Protein AF-A0A496QQ09-F1 (afdb_monomer)

Foldseek 3Di:
DPPDDPVRVVVVVVVVVVVVVVVVVVVCVVVVVDDPPPVPPPPPPPPPPPVPDPDDPVNDDDPPVPVPPDPCPPDPPDPDDPDDDPVRCVVPPDDVCVVVVVVVVVVVVVVVVVVVVPDD

Mean predicted aligned error: 20.26 Å

Secondary structure (DSSP, 8-state):
---S-HHHHHHHHHHHHHHHHHHHHHHHHHHHTSPP--------------------GGGS---GGGTS---------PPPPSS--HHHHHHHPPPHHHHHHHHHHHHHHHHHHHHHHT--

Radius of gyration: 34.56 Å; Cα contacts (8 Å, |Δi|>4): 4; chains: 1; bounding box: 41×55×108 Å

Solvent-accessible surface area (backbone atoms only — not comparable to full-atom values): 7945 Å² total; per-residue (Å²): 134,86,88,70,54,78,66,57,51,52,52,52,52,51,51,51,50,53,53,51,54,50,50,52,52,51,52,48,58,61,52,70,71,45,75,83,80,67,83,70,82,65,70,84,66,75,84,68,79,73,70,77,73,82,82,53,78,84,79,57,84,77,57,73,92,69,68,60,82,76,73,82,70,81,67,78,74,72,76,88,70,95,72,77,53,72,70,53,40,71,74,70,55,75,61,62,66,72,61,46,52,57,56,51,50,54,54,50,53,52,52,51,49,57,51,60,73,70,56,132

pLDDT: mean 75.64, std 15.22, range [41.59, 95.0]

Structure (mmCIF, N/CA/C/O backbone):
data_AF-A0A496QQ09-F1
#
_entry.id   AF-A0A496QQ09-F1
#
loop_
_atom_site.group_PDB
_atom_site.id
_atom_site.type_symbol
_atom_site.label_atom_id
_atom_site.label_alt_id
_atom_site.label_comp_id
_atom_site.label_asym_id
_atom_site.label_entity_id
_atom_site.label_seq_id
_atom_site.pdbx_PDB_ins_code
_atom_site.Cartn_x
_atom_site.Cartn_y
_atom_site.Cartn_z
_atom_site.occupancy
_atom_site.B_iso_or_equiv
_a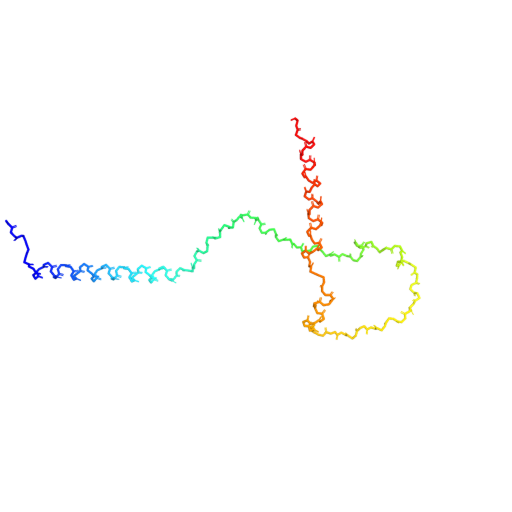tom_site.auth_seq_id
_atom_site.auth_comp_id
_atom_site.auth_asym_id
_atom_site.auth_atom_id
_atom_site.pdbx_PDB_model_num
ATOM 1 N N . MET A 1 1 ? 15.939 18.960 -74.684 1.00 46.44 1 MET A N 1
ATOM 2 C CA . MET A 1 1 ? 17.171 18.676 -73.915 1.00 46.44 1 MET A CA 1
ATOM 3 C C . MET A 1 1 ? 16.892 17.498 -72.982 1.00 46.44 1 MET A C 1
ATOM 5 O O . MET A 1 1 ? 16.175 17.673 -72.008 1.00 46.44 1 MET A O 1
ATOM 9 N N . ARG A 1 2 ? 17.340 16.275 -73.312 1.00 59.62 2 ARG A N 1
ATOM 10 C CA . ARG A 1 2 ? 17.288 15.133 -72.377 1.00 59.62 2 ARG A CA 1
ATOM 11 C C . ARG A 1 2 ? 18.534 15.233 -71.505 1.00 59.62 2 ARG A C 1
ATOM 13 O O . ARG A 1 2 ? 19.612 14.896 -71.970 1.00 59.62 2 ARG A O 1
ATOM 20 N N . LEU A 1 3 ? 18.388 15.805 -70.314 1.00 65.81 3 LEU A N 1
ATOM 21 C CA . LEU A 1 3 ? 19.532 16.231 -69.504 1.00 65.81 3 LEU A CA 1
ATOM 22 C C . LEU A 1 3 ? 20.300 15.076 -68.840 1.00 65.81 3 LEU A C 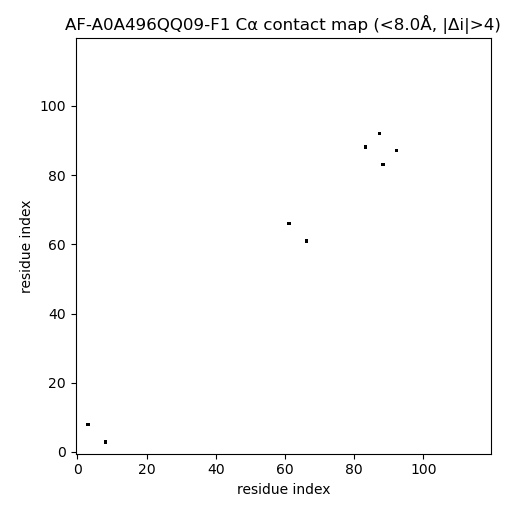1
ATOM 24 O O . LEU A 1 3 ? 21.443 15.303 -68.479 1.00 65.81 3 LEU A O 1
ATOM 28 N N . PHE A 1 4 ? 19.746 13.856 -68.743 1.00 64.62 4 PHE A N 1
ATOM 29 C CA . PHE A 1 4 ? 20.451 12.699 -68.165 1.00 64.62 4 PHE A CA 1
ATOM 30 C C . PHE A 1 4 ? 20.008 11.366 -68.782 1.00 64.62 4 PHE A C 1
ATOM 32 O O . PHE A 1 4 ? 18.821 11.143 -69.042 1.00 64.62 4 PHE A O 1
ATOM 39 N N . SER A 1 5 ? 20.965 10.464 -69.008 1.00 79.75 5 SER A N 1
ATOM 40 C CA . SER A 1 5 ? 20.707 9.092 -69.458 1.00 79.75 5 SER A CA 1
ATOM 41 C C . SER A 1 5 ? 20.083 8.264 -68.330 1.00 79.75 5 SER A C 1
ATOM 43 O O . SER A 1 5 ? 20.434 8.423 -67.162 1.00 79.75 5 SER A O 1
ATOM 45 N N . SER A 1 6 ? 19.193 7.313 -68.642 1.00 79.44 6 SER A N 1
ATOM 46 C CA . SER A 1 6 ? 18.560 6.449 -67.626 1.00 79.44 6 SER A CA 1
ATOM 47 C C . SER A 1 6 ? 19.572 5.670 -66.773 1.00 79.44 6 SER A C 1
ATOM 49 O O . SER A 1 6 ? 19.241 5.246 -65.669 1.00 79.44 6 SER A O 1
ATOM 51 N N . ARG A 1 7 ? 20.802 5.472 -67.268 1.00 81.56 7 ARG A N 1
ATOM 52 C CA . ARG A 1 7 ? 21.907 4.875 -66.500 1.00 81.56 7 ARG A CA 1
ATOM 53 C C . ARG A 1 7 ? 22.495 5.851 -65.480 1.00 81.56 7 ARG A C 1
ATOM 55 O O . ARG A 1 7 ? 22.686 5.466 -64.334 1.00 81.56 7 ARG A O 1
ATOM 62 N N . GLU A 1 8 ? 22.711 7.103 -65.866 1.00 85.31 8 GLU A N 1
ATOM 63 C CA . GLU A 1 8 ? 23.2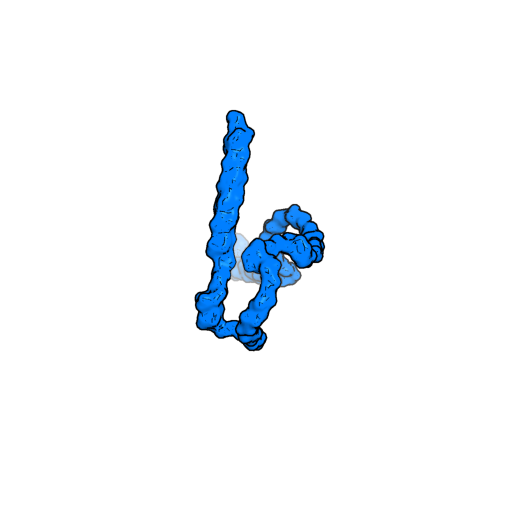15 8.162 -64.978 1.00 85.31 8 GLU A CA 1
ATOM 64 C C . GLU A 1 8 ? 22.208 8.472 -63.873 1.00 85.31 8 GLU A C 1
ATOM 66 O O . GLU A 1 8 ? 22.581 8.590 -62.710 1.00 85.31 8 GLU A O 1
ATOM 71 N N . LEU A 1 9 ? 20.916 8.485 -64.215 1.00 87.31 9 LEU A N 1
ATOM 72 C CA . LEU A 1 9 ? 19.839 8.665 -63.247 1.00 87.31 9 LEU A CA 1
ATOM 73 C C . LEU A 1 9 ? 19.836 7.542 -62.194 1.00 87.31 9 LEU A C 1
ATOM 75 O O . LEU A 1 9 ? 19.739 7.810 -61.001 1.00 87.31 9 LEU A O 1
ATOM 79 N N . LYS A 1 10 ? 19.999 6.280 -62.619 1.00 87.38 10 LYS A N 1
ATOM 80 C CA . LYS A 1 10 ? 20.086 5.126 -61.705 1.00 87.38 10 LYS A CA 1
ATOM 81 C C . LYS A 1 10 ? 21.305 5.207 -60.788 1.00 87.38 10 LYS A C 1
ATOM 83 O O . LYS A 1 10 ? 21.182 4.910 -59.604 1.00 87.38 10 LYS A O 1
ATOM 88 N N . ILE A 1 11 ? 22.455 5.627 -61.315 1.00 89.44 11 ILE A N 1
ATOM 89 C CA . ILE A 1 11 ? 23.680 5.810 -60.524 1.00 89.44 11 ILE A CA 1
ATOM 90 C C . ILE A 1 11 ? 23.479 6.926 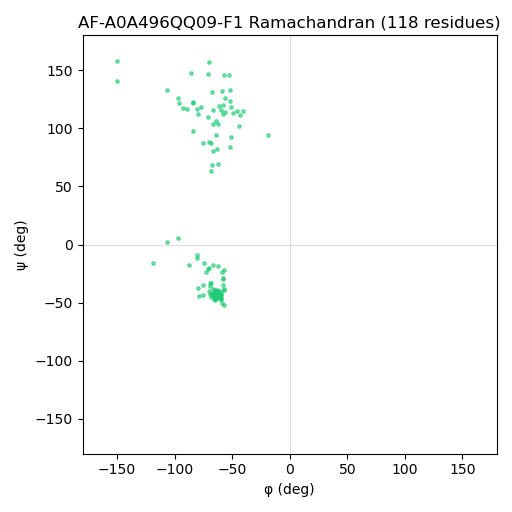-59.494 1.00 89.44 11 ILE A C 1
ATOM 92 O O . ILE A 1 11 ? 23.782 6.735 -58.320 1.00 89.44 11 ILE A O 1
ATOM 96 N N . PHE A 1 12 ? 22.892 8.052 -59.900 1.00 89.50 12 PHE A N 1
ATOM 97 C CA . PHE A 1 12 ? 22.601 9.173 -59.011 1.00 89.50 12 PHE A CA 1
ATOM 98 C C . PHE A 1 12 ? 21.656 8.775 -57.868 1.00 89.50 12 PHE A C 1
ATOM 100 O O . PHE A 1 12 ? 21.960 9.018 -56.700 1.00 89.50 12 PHE A O 1
ATOM 107 N N . PHE A 1 13 ? 20.560 8.074 -58.179 1.00 90.19 13 PHE A N 1
ATOM 108 C CA . PHE A 1 13 ? 19.651 7.548 -57.159 1.00 90.19 13 PHE A CA 1
ATOM 109 C C . PHE A 1 13 ? 20.324 6.526 -56.240 1.00 90.19 13 PHE A C 1
ATOM 111 O O . PHE A 1 13 ? 20.092 6.556 -55.034 1.00 90.19 13 PHE A O 1
ATOM 118 N N . SER A 1 14 ? 21.188 5.659 -56.774 1.00 89.31 14 SER A N 1
ATOM 119 C CA . SER A 1 14 ? 21.936 4.693 -55.965 1.00 89.31 14 SER A CA 1
ATOM 120 C C . SER A 1 14 ? 22.888 5.382 -54.987 1.00 89.31 14 SER A C 1
ATOM 122 O O . SER A 1 14 ? 22.981 4.965 -53.836 1.00 89.31 14 SER A O 1
ATOM 124 N N . ILE A 1 15 ? 23.576 6.444 -55.414 1.00 92.81 15 ILE A N 1
ATOM 125 C CA . ILE A 1 15 ? 24.483 7.212 -54.552 1.00 92.81 15 ILE A CA 1
ATOM 126 C C . ILE A 1 15 ? 23.690 7.916 -53.448 1.00 92.81 15 ILE A C 1
ATOM 128 O O . ILE A 1 15 ? 24.048 7.807 -52.277 1.00 92.81 15 ILE A O 1
ATOM 132 N N . ILE A 1 16 ? 22.580 8.575 -53.791 1.00 93.50 16 ILE A N 1
ATOM 133 C CA . ILE A 1 16 ? 21.707 9.227 -52.803 1.00 93.50 16 ILE A CA 1
ATOM 134 C C . ILE A 1 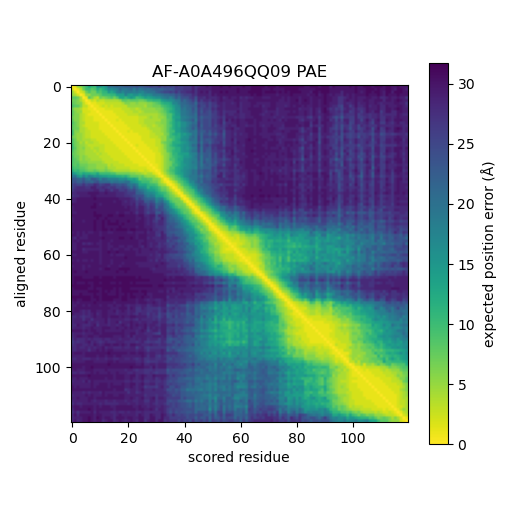16 ? 21.176 8.213 -51.790 1.00 93.50 16 ILE A C 1
ATOM 136 O O . ILE A 1 16 ? 21.169 8.490 -50.591 1.00 93.50 16 ILE A O 1
ATOM 140 N N . LEU A 1 17 ? 20.766 7.027 -52.243 1.00 93.06 17 LEU A N 1
ATOM 141 C CA . LEU A 1 17 ? 20.270 5.975 -51.362 1.00 93.06 17 LEU A CA 1
ATOM 142 C C . LEU A 1 17 ? 21.346 5.525 -50.364 1.00 93.06 17 LEU A C 1
ATOM 144 O O . LEU A 1 17 ? 21.059 5.394 -49.178 1.00 93.06 17 LEU A O 1
ATOM 148 N N . ILE A 1 18 ? 22.592 5.345 -50.811 1.00 95.00 18 ILE A N 1
ATOM 149 C CA . ILE A 1 18 ? 23.713 4.951 -49.942 1.00 95.00 18 ILE A CA 1
ATOM 150 C C . ILE A 1 18 ? 24.027 6.053 -48.920 1.00 95.00 18 ILE A C 1
ATOM 152 O O . ILE A 1 18 ? 24.219 5.770 -47.739 1.00 95.00 18 ILE A O 1
ATOM 156 N N . VAL A 1 19 ? 24.031 7.319 -49.343 1.00 94.44 19 VAL A N 1
ATOM 157 C CA . VAL A 1 19 ? 24.325 8.455 -48.454 1.00 94.44 19 VAL A CA 1
ATOM 158 C C . VAL A 1 19 ? 23.226 8.639 -47.406 1.00 94.44 19 VAL A C 1
ATOM 160 O O . VAL A 1 19 ? 23.517 8.826 -46.226 1.00 94.44 19 VAL A O 1
ATOM 163 N N . THR A 1 20 ? 21.959 8.544 -47.813 1.00 93.25 20 THR A N 1
ATOM 164 C CA . THR A 1 20 ? 20.809 8.685 -46.907 1.00 93.25 20 THR A CA 1
ATOM 165 C C . THR A 1 20 ? 20.713 7.527 -45.920 1.00 93.25 20 THR A C 1
ATOM 167 O O . THR A 1 20 ? 20.556 7.766 -44.724 1.00 93.25 20 THR A O 1
ATOM 170 N N . THR A 1 21 ? 20.879 6.282 -46.377 1.00 91.62 21 THR A N 1
ATOM 171 C CA . THR A 1 21 ? 20.901 5.115 -45.479 1.00 91.62 21 THR A CA 1
ATOM 172 C C . THR A 1 21 ? 22.073 5.176 -44.504 1.00 91.62 21 THR A C 1
ATOM 174 O O . THR A 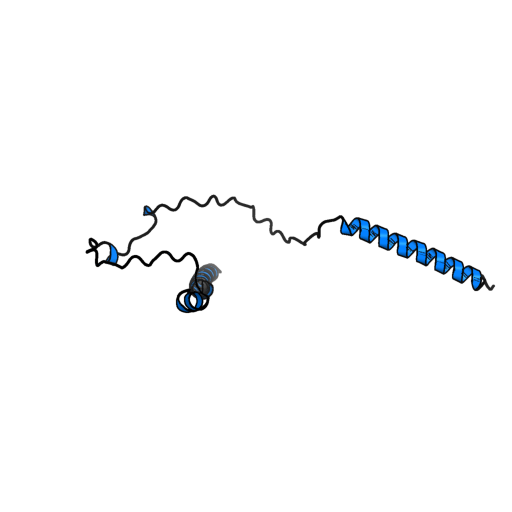1 21 ? 21.877 4.929 -43.315 1.00 91.62 21 THR A O 1
ATOM 177 N N . GLY A 1 22 ? 23.259 5.590 -44.961 1.00 93.38 22 GLY A N 1
ATOM 178 C CA . GLY A 1 22 ? 24.420 5.815 -44.101 1.00 93.38 22 GLY A CA 1
ATOM 179 C C . GLY A 1 22 ? 24.175 6.880 -43.028 1.00 93.38 22 GLY A C 1
ATOM 180 O O . GLY A 1 22 ? 24.460 6.643 -41.854 1.00 93.38 22 GLY A O 1
ATOM 181 N N . ALA A 1 23 ? 23.590 8.023 -43.399 1.00 92.00 23 ALA A N 1
ATOM 182 C CA . ALA A 1 23 ? 23.264 9.095 -42.459 1.00 92.00 23 ALA A CA 1
ATOM 183 C C . ALA A 1 23 ? 22.283 8.627 -41.372 1.00 92.00 23 ALA A C 1
ATOM 185 O O . ALA A 1 23 ? 22.535 8.846 -40.189 1.00 92.00 23 ALA A O 1
ATOM 186 N N . VAL A 1 24 ? 21.219 7.913 -41.758 1.00 92.31 24 VAL A N 1
ATOM 187 C CA . VAL A 1 24 ? 20.235 7.349 -40.817 1.00 92.31 24 VAL A CA 1
ATOM 188 C C . VAL A 1 24 ? 20.897 6.374 -39.840 1.00 92.31 24 VAL A C 1
ATOM 190 O O . VAL A 1 24 ? 20.651 6.445 -38.637 1.00 92.31 24 VAL A O 1
ATOM 193 N N . LEU A 1 25 ? 21.782 5.501 -40.329 1.00 90.69 25 LEU A N 1
ATOM 194 C CA . LEU A 1 25 ? 22.510 4.537 -39.499 1.00 90.69 25 LEU A CA 1
ATOM 195 C C . LEU A 1 25 ? 23.394 5.233 -38.455 1.00 90.69 25 LEU A C 1
ATOM 197 O O . LEU A 1 25 ? 23.385 4.854 -37.283 1.00 90.69 25 LEU A O 1
ATOM 201 N N . VAL A 1 26 ? 24.103 6.293 -38.857 1.00 90.06 26 VAL A N 1
ATOM 202 C CA . VAL A 1 26 ? 24.902 7.124 -37.944 1.00 90.06 26 VAL A CA 1
ATOM 203 C C . VAL A 1 26 ? 24.010 7.821 -36.914 1.00 90.06 26 VAL A C 1
ATOM 205 O O . VAL A 1 26 ? 24.325 7.799 -35.725 1.00 90.06 26 VAL A O 1
ATOM 208 N N . THR A 1 27 ? 22.870 8.386 -37.322 1.00 86.62 27 THR A N 1
ATOM 209 C CA . THR A 1 27 ? 21.917 9.028 -36.401 1.00 86.62 27 THR A CA 1
ATOM 210 C C . THR A 1 27 ? 21.357 8.046 -35.371 1.00 86.62 27 THR A C 1
ATOM 212 O O . THR A 1 27 ? 21.251 8.399 -34.194 1.00 86.62 27 THR A O 1
ATOM 215 N N . ILE A 1 28 ? 21.049 6.808 -35.768 1.00 85.19 28 ILE A N 1
ATOM 216 C CA . ILE A 1 28 ? 20.578 5.756 -34.854 1.00 85.19 28 ILE A CA 1
ATOM 217 C C . ILE A 1 28 ? 21.688 5.349 -33.884 1.00 85.19 28 ILE A C 1
ATOM 219 O O . ILE A 1 28 ? 21.423 5.223 -32.693 1.00 85.19 28 ILE A O 1
ATOM 223 N N . LEU A 1 29 ? 22.930 5.194 -34.348 1.00 83.81 29 LEU A N 1
ATOM 224 C CA . LEU A 1 29 ? 24.080 4.874 -33.491 1.00 83.81 29 LEU A CA 1
ATOM 225 C C . LEU A 1 29 ? 24.363 5.971 -32.456 1.00 83.81 29 LEU A C 1
ATOM 227 O O . LEU A 1 29 ? 24.648 5.668 -31.297 1.00 83.81 29 LEU A O 1
ATOM 231 N N . VAL A 1 30 ? 24.259 7.241 -32.853 1.00 83.56 30 VAL A N 1
ATOM 232 C CA . VAL A 1 30 ? 24.434 8.391 -31.951 1.00 83.56 30 VAL A CA 1
ATOM 233 C C . VAL A 1 30 ? 23.270 8.502 -30.964 1.00 83.56 30 VAL A C 1
ATOM 235 O O . VAL A 1 30 ? 23.489 8.773 -29.785 1.00 83.56 30 VAL A O 1
ATOM 238 N N . THR A 1 31 ? 22.038 8.263 -31.417 1.00 75.00 31 THR A N 1
ATOM 239 C CA . THR A 1 31 ? 20.837 8.358 -30.572 1.00 75.00 31 THR A CA 1
ATOM 240 C C . THR A 1 31 ? 20.698 7.162 -29.628 1.00 75.00 31 THR A C 1
ATOM 242 O O . THR A 1 31 ? 20.317 7.352 -28.483 1.00 75.00 31 THR A O 1
ATOM 245 N N . SER A 1 32 ? 21.091 5.953 -30.039 1.00 70.25 32 SER A N 1
ATOM 246 C CA . SER A 1 32 ? 21.016 4.741 -29.201 1.00 70.25 32 SER A CA 1
ATOM 247 C C . SER A 1 32 ? 22.018 4.743 -28.044 1.00 70.25 32 SER A C 1
ATOM 249 O O . SER A 1 32 ? 21.831 4.025 -27.069 1.00 70.25 32 SER A O 1
ATOM 251 N N . LYS A 1 33 ? 23.088 5.548 -28.131 1.00 64.81 33 LYS A N 1
ATOM 252 C CA . LYS A 1 33 ? 24.016 5.772 -27.010 1.00 64.81 33 LYS A CA 1
ATOM 253 C C . LYS A 1 33 ? 23.500 6.787 -25.994 1.00 64.81 33 LYS A C 1
ATOM 255 O O . LYS A 1 33 ? 24.090 6.907 -24.922 1.00 64.81 33 LYS A O 1
ATOM 260 N N . LYS A 1 34 ? 22.433 7.526 -26.308 1.00 57.34 34 LYS A N 1
ATOM 261 C CA . LYS A 1 34 ? 21.764 8.358 -25.315 1.00 57.34 34 LYS A CA 1
ATOM 262 C C . LYS A 1 34 ? 20.794 7.450 -24.558 1.00 57.34 34 LYS A C 1
ATOM 264 O O . LYS A 1 34 ? 19.952 6.828 -25.207 1.00 57.34 34 LYS A O 1
ATOM 269 N N . PRO A 1 35 ? 20.899 7.332 -23.221 1.00 52.81 35 PRO A N 1
ATOM 270 C CA . PRO A 1 35 ? 19.830 6.707 -22.456 1.00 52.81 35 PRO A CA 1
ATOM 271 C C . PRO A 1 35 ? 18.523 7.418 -22.822 1.00 52.81 35 PRO A C 1
ATOM 273 O O . PRO A 1 35 ? 18.568 8.619 -23.126 1.00 52.81 35 PRO A O 1
ATOM 276 N N . PRO A 1 36 ? 17.386 6.704 -22.862 1.00 47.44 36 PRO A N 1
ATOM 277 C CA . PRO A 1 36 ? 16.118 7.330 -23.183 1.00 47.44 36 PRO A CA 1
ATOM 278 C C . PRO A 1 36 ? 15.973 8.551 -22.280 1.00 47.44 36 PRO A C 1
ATOM 280 O O . PRO A 1 36 ? 15.979 8.430 -21.055 1.00 47.44 36 PRO A O 1
ATOM 283 N N . GLN A 1 37 ? 15.890 9.733 -22.892 1.00 48.88 37 GLN A N 1
ATOM 284 C CA . GLN A 1 37 ? 15.311 10.888 -22.231 1.00 48.88 37 GLN A CA 1
ATOM 285 C C . GLN A 1 37 ? 13.837 10.541 -22.067 1.00 48.88 37 GLN A C 1
ATOM 287 O O . GLN A 1 37 ? 12.986 10.919 -22.869 1.00 48.88 37 GLN A O 1
ATOM 292 N N . THR A 1 38 ? 13.553 9.739 -21.040 1.00 41.59 38 THR A N 1
ATOM 293 C CA . THR A 1 38 ? 12.287 9.797 -20.340 1.00 41.59 38 THR A CA 1
ATOM 294 C C . THR A 1 38 ? 12.062 11.278 -20.129 1.00 41.59 38 THR A C 1
ATOM 296 O O . THR A 1 38 ? 12.881 11.941 -19.490 1.00 41.59 38 THR A O 1
ATOM 299 N N . VAL A 1 39 ? 11.020 11.816 -20.755 1.00 47.12 39 VAL A N 1
ATOM 300 C CA . VAL A 1 39 ? 10.493 13.126 -20.407 1.00 47.12 39 VAL A CA 1
ATOM 301 C C . VAL A 1 39 ? 10.017 12.973 -18.969 1.00 47.12 39 VAL A C 1
ATOM 303 O O . VAL A 1 39 ? 8.869 12.645 -18.695 1.00 47.12 39 VAL A O 1
ATOM 306 N N . GLN A 1 40 ? 10.960 13.092 -18.041 1.00 42.09 40 GLN A N 1
ATOM 307 C CA . GLN A 1 40 ? 10.693 13.432 -16.673 1.00 42.09 40 GLN A CA 1
ATOM 308 C C . GLN A 1 40 ? 10.130 14.844 -16.766 1.00 42.09 40 GLN A C 1
ATOM 310 O O . GLN A 1 40 ? 10.858 15.833 -16.780 1.00 42.09 40 GLN A O 1
ATOM 315 N N . SER A 1 41 ? 8.805 14.944 -16.812 1.00 45.12 41 SER A N 1
ATOM 316 C CA . SER A 1 41 ? 8.151 15.965 -16.007 1.00 45.12 41 SER A CA 1
ATOM 317 C C . SER A 1 41 ? 8.467 15.646 -14.542 1.00 45.12 41 SER A C 1
ATOM 319 O O . SER A 1 41 ? 7.611 15.198 -13.791 1.00 45.12 41 SER A O 1
ATOM 321 N N . GLU A 1 42 ? 9.734 15.816 -14.154 1.00 47.12 42 GLU A N 1
ATOM 322 C CA . GLU A 1 42 ? 10.097 16.140 -12.788 1.00 47.12 42 GLU A CA 1
ATOM 323 C C . GLU A 1 42 ? 9.562 17.553 -12.598 1.00 47.12 42 GLU A C 1
ATOM 325 O O . GLU A 1 42 ? 10.204 18.567 -12.873 1.00 47.12 42 GLU A O 1
ATOM 330 N N . GLU A 1 43 ? 8.297 17.603 -12.186 1.00 46.38 43 GLU A N 1
ATOM 331 C CA . GLU A 1 43 ? 7.880 18.600 -11.224 1.00 46.38 43 GLU A CA 1
ATOM 332 C C . GLU A 1 43 ? 9.015 18.675 -10.201 1.00 46.38 43 GLU A C 1
ATOM 334 O O . GLU A 1 43 ? 9.371 17.672 -9.582 1.00 46.38 43 GLU A O 1
ATOM 339 N N . ASN A 1 44 ? 9.670 19.833 -10.152 1.00 47.66 44 ASN A N 1
ATOM 340 C CA . ASN A 1 44 ? 10.776 20.156 -9.264 1.00 47.66 44 ASN A CA 1
ATOM 341 C C . ASN A 1 44 ? 10.208 20.213 -7.835 1.00 47.66 44 ASN A C 1
ATOM 343 O O . ASN A 1 44 ? 10.120 21.270 -7.217 1.00 47.66 44 ASN A O 1
ATOM 347 N N . ILE A 1 45 ? 9.703 19.083 -7.345 1.00 59.69 45 ILE A N 1
ATOM 348 C CA . ILE A 1 45 ? 9.405 18.871 -5.947 1.00 59.69 45 ILE A CA 1
ATOM 349 C C . ILE A 1 45 ? 10.799 18.781 -5.344 1.00 59.69 45 ILE A C 1
ATOM 351 O O . ILE A 1 45 ? 11.520 17.834 -5.666 1.00 59.69 45 ILE A O 1
ATOM 355 N N . PRO A 1 46 ? 11.242 19.777 -4.557 1.00 57.06 46 PRO A N 1
ATOM 356 C CA . PRO A 1 46 ? 12.516 19.663 -3.883 1.00 57.06 46 PRO A CA 1
ATOM 357 C C . PRO A 1 46 ? 12.489 18.331 -3.153 1.00 57.06 46 PRO A C 1
ATOM 359 O O . PRO A 1 46 ? 11.558 18.076 -2.383 1.00 57.06 46 PRO A O 1
ATOM 362 N N . ASP A 1 47 ? 13.477 17.491 -3.449 1.00 53.91 47 ASP A N 1
ATOM 363 C CA . ASP A 1 47 ? 13.716 16.204 -2.816 1.00 53.91 47 ASP A CA 1
ATOM 364 C C . ASP A 1 47 ? 14.125 16.500 -1.367 1.00 53.91 47 ASP A C 1
ATOM 366 O O . ASP A 1 47 ? 15.284 16.447 -0.947 1.00 53.91 47 ASP A O 1
ATOM 370 N N . LYS A 1 48 ? 13.152 16.995 -0.599 1.00 57.97 48 LYS A N 1
ATOM 371 C CA . LYS A 1 48 ? 13.240 17.201 0.824 1.00 57.97 48 LYS A CA 1
ATOM 372 C C . LYS A 1 48 ? 13.436 15.787 1.312 1.00 57.97 48 LYS A C 1
ATOM 374 O O . LYS A 1 48 ? 12.486 15.013 1.323 1.00 57.97 48 LYS A O 1
ATOM 379 N N . LYS A 1 49 ? 14.672 15.444 1.675 1.00 55.59 49 LYS A N 1
ATOM 380 C CA . LYS A 1 49 ? 14.953 14.306 2.541 1.00 55.59 49 LYS A CA 1
ATOM 381 C C . LYS A 1 49 ? 14.043 14.470 3.751 1.00 55.59 49 LYS A C 1
ATOM 383 O O . LYS A 1 49 ? 14.374 15.187 4.694 1.00 55.59 49 LYS A O 1
ATOM 388 N N . ILE A 1 50 ? 12.861 13.869 3.689 1.00 63.12 50 ILE A N 1
ATOM 389 C CA . ILE A 1 50 ? 12.007 13.656 4.838 1.00 63.12 50 ILE A CA 1
ATOM 390 C C . ILE A 1 50 ? 12.783 12.598 5.598 1.00 63.12 50 ILE A C 1
ATOM 392 O O . ILE A 1 50 ? 12.674 11.410 5.316 1.00 63.12 50 ILE A O 1
ATOM 396 N N . ILE A 1 51 ? 13.689 13.047 6.464 1.00 67.31 51 ILE A N 1
ATOM 397 C CA . ILE A 1 51 ? 14.238 12.187 7.499 1.00 67.31 51 ILE A CA 1
ATOM 398 C C . ILE A 1 51 ? 12.991 11.750 8.268 1.00 67.31 51 ILE A C 1
ATOM 400 O O . ILE A 1 51 ? 12.317 12.633 8.807 1.00 67.31 51 ILE A O 1
ATOM 404 N N . PRO A 1 52 ? 12.595 10.465 8.221 1.00 66.19 52 PRO A N 1
ATOM 405 C CA . PRO A 1 52 ? 11.442 10.026 8.978 1.00 66.19 52 PRO A CA 1
ATOM 406 C C . PRO A 1 52 ? 11.765 10.319 10.437 1.00 66.19 52 PRO A C 1
ATOM 408 O O . PRO A 1 52 ? 12.758 9.826 10.972 1.00 66.19 52 PRO A O 1
ATOM 411 N N . GLU A 1 53 ? 10.986 11.214 11.033 1.00 76.94 53 GLU A N 1
ATOM 412 C CA . GLU A 1 53 ? 11.094 11.504 12.450 1.00 76.94 53 GLU A CA 1
ATOM 413 C C . GLU A 1 53 ? 10.851 10.192 13.199 1.00 76.94 53 GLU A C 1
ATOM 415 O O . GLU A 1 53 ? 9.960 9.415 12.842 1.00 76.94 53 GLU A O 1
ATOM 420 N N . GLU A 1 54 ? 11.718 9.887 14.161 1.00 80.81 54 GLU A N 1
ATOM 421 C CA . GLU A 1 54 ? 11.625 8.646 14.918 1.00 80.81 54 GLU A CA 1
ATOM 422 C C . GLU A 1 54 ? 10.320 8.669 15.717 1.00 80.81 54 GLU A C 1
ATOM 424 O O . GLU A 1 54 ? 10.193 9.412 16.690 1.00 80.81 54 GLU A O 1
ATOM 429 N N . VAL A 1 55 ? 9.338 7.883 15.271 1.00 80.00 55 VAL A N 1
ATOM 430 C CA . VAL A 1 55 ? 8.034 7.788 15.928 1.00 80.00 55 VAL A CA 1
ATOM 431 C C . VAL A 1 55 ? 8.238 7.134 17.287 1.00 80.00 55 VAL A C 1
ATOM 433 O O . VAL A 1 55 ? 8.633 5.967 17.376 1.00 80.00 55 VAL A O 1
ATOM 436 N N . LYS A 1 56 ? 7.971 7.877 18.357 1.00 85.69 56 LYS A N 1
ATOM 437 C CA . LYS A 1 56 ? 8.093 7.367 19.719 1.00 85.69 56 LYS A CA 1
ATOM 438 C C . LYS A 1 56 ? 6.798 6.671 20.102 1.00 85.69 56 LYS A C 1
ATOM 440 O O . LYS A 1 56 ? 5.705 7.077 19.724 1.00 85.69 56 LYS A O 1
ATOM 445 N N . LEU A 1 57 ? 6.896 5.634 20.933 1.00 76.19 57 LEU A N 1
ATOM 446 C CA . LEU A 1 57 ? 5.708 4.951 21.467 1.00 76.19 57 LEU A CA 1
ATOM 447 C C . LEU A 1 57 ? 4.791 5.895 22.262 1.00 76.19 57 LEU A C 1
ATOM 449 O O . LEU A 1 57 ? 3.596 5.643 22.370 1.00 76.19 57 LEU A O 1
ATOM 453 N N . THR A 1 58 ? 5.340 6.996 22.778 1.00 81.81 58 THR A N 1
ATOM 454 C CA . THR A 1 58 ? 4.595 8.067 23.450 1.00 81.81 58 THR A CA 1
ATOM 455 C C . THR A 1 58 ? 3.654 8.836 22.527 1.00 81.81 58 THR A C 1
ATOM 457 O O . THR A 1 58 ? 2.756 9.507 23.023 1.00 81.81 58 THR A O 1
ATOM 460 N N . ASP A 1 59 ? 3.841 8.741 21.210 1.00 84.06 59 ASP A N 1
ATOM 461 C CA . ASP A 1 59 ? 3.035 9.461 20.220 1.00 84.06 59 ASP A CA 1
ATOM 462 C C . ASP A 1 59 ? 1.692 8.754 19.958 1.00 84.06 59 ASP A C 1
ATOM 464 O O . ASP A 1 59 ? 0.804 9.299 19.302 1.00 84.06 59 ASP A O 1
ATOM 468 N N . PHE A 1 60 ? 1.517 7.540 20.492 1.00 80.12 60 PHE A N 1
ATOM 469 C CA . PHE A 1 60 ? 0.298 6.755 20.354 1.00 80.12 60 PHE A CA 1
ATOM 470 C C . PHE A 1 60 ? -0.608 6.917 21.574 1.00 80.12 60 PHE A C 1
ATOM 472 O O . PHE A 1 60 ? -0.229 6.637 22.712 1.00 80.12 60 PHE A O 1
ATOM 479 N N . ILE A 1 61 ? -1.859 7.301 21.322 1.00 83.25 61 ILE A N 1
ATOM 480 C CA . ILE A 1 61 ? -2.914 7.295 22.334 1.00 83.25 61 ILE A CA 1
ATOM 481 C C . ILE A 1 61 ? -3.420 5.858 22.467 1.00 83.25 61 ILE A C 1
ATOM 483 O O . ILE A 1 61 ? -4.037 5.323 21.546 1.00 83.25 61 ILE A O 1
ATOM 487 N N . ILE A 1 62 ? -3.165 5.235 23.617 1.00 77.81 62 ILE A N 1
ATOM 488 C CA . ILE A 1 62 ? -3.725 3.923 23.954 1.00 77.81 62 ILE A CA 1
ATOM 489 C C . ILE A 1 62 ? -5.189 4.139 24.366 1.00 77.81 62 ILE A C 1
ATOM 491 O O . ILE A 1 62 ? -5.421 4.852 25.351 1.00 77.81 62 ILE A O 1
ATOM 495 N N . PRO A 1 63 ? -6.175 3.558 23.655 1.00 75.19 63 PRO A N 1
ATOM 496 C CA . PRO A 1 63 ? -7.579 3.699 24.024 1.00 75.19 63 PRO A CA 1
ATOM 497 C C . PRO A 1 63 ? -7.828 3.215 25.455 1.00 75.19 63 PRO A C 1
ATOM 499 O O . PRO A 1 63 ? -7.183 2.272 25.921 1.00 75.19 63 PRO A O 1
ATOM 502 N N . VAL A 1 64 ? -8.758 3.865 26.158 1.00 74.56 64 VAL A N 1
ATOM 503 C CA . VAL A 1 64 ? -9.023 3.626 27.590 1.00 74.56 64 VAL A CA 1
ATOM 504 C C . VAL A 1 64 ? -9.393 2.163 27.859 1.00 74.56 64 VAL A C 1
ATOM 506 O O . VAL A 1 64 ? -9.029 1.624 28.901 1.00 74.56 64 VAL A O 1
ATOM 509 N N . GLU A 1 65 ? -10.003 1.478 26.884 1.00 67.62 65 GLU A N 1
ATOM 510 C CA . GLU A 1 65 ? -10.347 0.052 26.983 1.00 67.62 65 GLU A CA 1
ATOM 511 C C . GLU A 1 65 ? -9.125 -0.875 27.148 1.00 67.62 65 GLU A C 1
ATOM 513 O O . GLU A 1 65 ? -9.274 -2.015 27.584 1.00 67.62 65 GLU A O 1
ATOM 518 N N . PHE A 1 66 ? -7.920 -0.403 26.812 1.00 65.12 66 PHE A N 1
ATOM 519 C CA . PHE A 1 66 ? -6.665 -1.155 26.920 1.00 65.12 66 PHE A CA 1
ATOM 520 C C . PHE A 1 66 ? -5.767 -0.685 28.077 1.00 65.12 66 PHE A C 1
ATOM 522 O O . PHE A 1 66 ? -4.663 -1.206 28.229 1.00 65.12 66 PHE A O 1
ATOM 529 N N . GLN A 1 67 ? -6.207 0.294 28.877 1.00 66.75 67 GLN A N 1
ATOM 530 C CA . GLN A 1 67 ? -5.438 0.838 30.007 1.00 66.75 67 GLN A CA 1
ATOM 531 C C . GLN A 1 67 ? -5.649 0.059 31.312 1.00 66.75 67 GLN A C 1
ATOM 533 O O . GLN A 1 67 ? -4.835 0.162 32.232 1.00 66.75 67 GLN A O 1
ATOM 538 N N . GLU A 1 68 ? -6.715 -0.740 31.410 1.00 73.38 68 GLU A N 1
ATOM 539 C CA . GLU A 1 68 ? -6.891 -1.655 32.533 1.00 73.38 68 GLU A CA 1
ATOM 540 C C . GLU A 1 68 ? -5.824 -2.751 32.481 1.00 73.38 68 GLU A C 1
ATOM 542 O O . GLU A 1 68 ? -5.589 -3.360 31.435 1.00 73.38 68 GLU A O 1
ATOM 547 N N . ILE A 1 69 ? -5.172 -2.985 33.627 1.00 62.22 69 ILE A N 1
ATOM 548 C CA . ILE A 1 69 ? -4.126 -3.993 33.825 1.00 62.22 69 ILE A CA 1
ATOM 549 C C . ILE A 1 69 ? -4.563 -5.282 33.134 1.00 62.22 69 ILE A C 1
ATOM 551 O O . ILE A 1 69 ? -5.519 -5.933 33.564 1.00 62.22 69 ILE A O 1
ATOM 555 N N . TRP A 1 70 ? -3.858 -5.622 32.054 1.00 52.22 70 TRP A N 1
ATOM 556 C CA . TRP A 1 70 ? -3.988 -6.878 31.335 1.00 52.22 70 TRP A CA 1
ATOM 557 C C . TRP A 1 70 ? -4.066 -8.025 32.347 1.00 52.22 70 TRP A C 1
ATOM 559 O O . TRP A 1 70 ? -3.058 -8.478 32.885 1.00 52.22 70 TRP A O 1
ATOM 569 N N . LYS A 1 71 ? -5.268 -8.553 32.595 1.00 55.22 71 LYS A N 1
ATOM 570 C CA . LYS A 1 71 ? -5.369 -9.962 32.956 1.00 55.22 71 LYS A CA 1
ATOM 571 C C . LYS A 1 71 ? -4.932 -10.670 31.692 1.00 55.22 71 LYS A C 1
ATOM 573 O O . LYS A 1 71 ? -5.698 -10.658 30.731 1.00 55.22 71 LYS A O 1
ATOM 578 N N . GLU A 1 72 ? -3.708 -11.195 31.670 1.00 53.56 72 GLU A N 1
ATOM 579 C CA . GLU A 1 72 ? -3.203 -12.067 30.610 1.00 53.56 72 GLU A CA 1
ATOM 580 C C . GLU A 1 72 ? -4.202 -13.213 30.395 1.00 53.56 72 GLU A C 1
ATOM 582 O O . GLU A 1 72 ? -4.094 -14.306 30.947 1.00 53.56 72 GLU A O 1
ATOM 587 N N . ARG A 1 73 ? -5.236 -12.970 29.589 1.00 54.28 73 ARG A N 1
ATOM 588 C CA . ARG A 1 73 ? -6.008 -14.021 28.956 1.00 54.28 73 ARG A CA 1
ATOM 589 C C . ARG A 1 73 ? -5.102 -14.499 27.852 1.00 54.28 73 ARG A C 1
ATOM 591 O O . ARG A 1 73 ? -5.125 -13.934 26.767 1.00 54.28 73 ARG A O 1
ATOM 598 N N . TRP A 1 74 ? -4.249 -15.448 28.224 1.00 47.19 74 TRP A N 1
ATOM 599 C CA . TRP A 1 74 ? -3.370 -16.240 27.378 1.00 47.19 74 TRP A CA 1
ATOM 600 C C . TRP A 1 74 ? -3.836 -16.199 25.918 1.00 47.19 74 TRP A C 1
ATOM 602 O O . TRP A 1 74 ? -4.756 -16.913 25.518 1.00 47.19 74 TRP A O 1
ATOM 612 N N . TYR A 1 75 ? -3.270 -15.277 25.143 1.00 58.44 75 TYR A N 1
ATOM 613 C CA . TYR A 1 75 ? -3.534 -15.202 23.717 1.00 58.44 75 TYR A CA 1
ATOM 614 C C . TYR A 1 75 ? -2.478 -16.106 23.101 1.00 58.44 75 TYR A C 1
ATOM 616 O O . TYR A 1 75 ? -1.292 -15.832 23.305 1.00 58.44 75 TYR A O 1
ATOM 624 N N . PRO A 1 76 ? -2.843 -17.208 22.423 1.00 57.38 76 PRO A N 1
ATOM 625 C CA . PRO A 1 76 ? -1.843 -18.041 21.784 1.00 57.38 76 PRO A CA 1
ATOM 626 C C . PRO A 1 76 ? -1.071 -17.131 20.838 1.00 57.38 76 PRO A C 1
ATOM 628 O O . PRO A 1 76 ? -1.650 -16.575 19.899 1.00 57.38 76 PRO A O 1
ATOM 631 N N . PHE A 1 77 ? 0.213 -16.916 21.139 1.00 60.50 77 PHE A N 1
ATOM 632 C CA . PHE A 1 77 ? 1.115 -16.213 20.245 1.00 60.50 77 PHE A CA 1
ATOM 633 C C . PHE A 1 77 ? 0.934 -16.865 18.885 1.00 60.50 77 PHE A C 1
ATOM 635 O O . PHE A 1 77 ? 1.210 -18.058 18.725 1.00 60.50 77 PHE A O 1
ATOM 642 N N . ARG A 1 78 ? 0.377 -16.114 17.927 1.00 67.75 78 ARG A N 1
ATOM 643 C CA . ARG A 1 78 ? 0.236 -16.632 16.573 1.00 67.75 78 ARG A CA 1
ATOM 644 C C . ARG A 1 78 ? 1.651 -17.031 16.148 1.00 67.75 78 ARG A C 1
ATOM 646 O O . ARG A 1 78 ? 2.547 -16.189 16.270 1.00 67.75 78 ARG A O 1
ATOM 653 N N . PRO A 1 79 ? 1.879 -18.276 15.700 1.00 72.38 79 PRO A N 1
ATOM 654 C CA . PRO A 1 79 ? 3.186 -18.657 15.196 1.00 72.38 79 PRO A CA 1
ATOM 655 C C . PRO A 1 79 ? 3.603 -17.633 14.141 1.00 72.38 79 PRO A C 1
ATOM 657 O O . PRO A 1 79 ? 2.784 -17.229 13.308 1.00 72.38 79 PRO A O 1
ATOM 660 N N . ARG A 1 80 ? 4.849 -17.154 14.228 1.00 74.00 80 ARG A N 1
ATOM 661 C CA . ARG 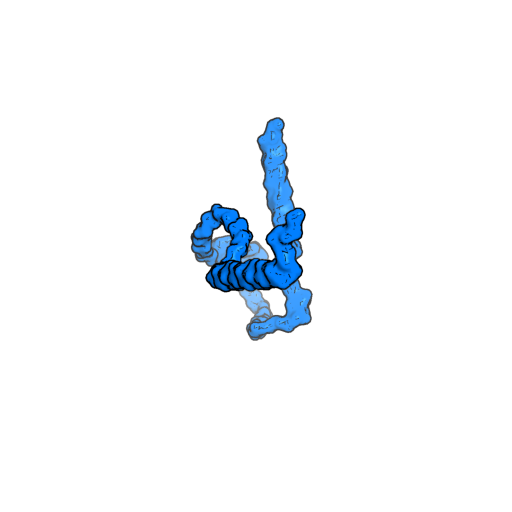A 1 80 ? 5.383 -16.231 13.225 1.00 74.00 80 ARG A CA 1
ATOM 662 C C . ARG A 1 80 ? 5.293 -16.934 11.876 1.00 74.00 80 ARG A C 1
ATOM 664 O O . ARG A 1 80 ? 5.823 -18.027 11.716 1.00 74.00 80 ARG A O 1
ATOM 671 N N . MET A 1 81 ? 4.552 -16.335 10.951 1.00 80.25 81 MET A N 1
ATOM 672 C CA . MET A 1 81 ? 4.448 -16.832 9.586 1.00 80.25 81 MET A CA 1
ATOM 673 C C . MET A 1 81 ? 5.448 -16.056 8.742 1.00 80.25 81 MET A C 1
ATOM 675 O O . MET A 1 81 ? 5.359 -14.832 8.671 1.00 80.25 81 MET A O 1
ATOM 679 N N . ASP A 1 82 ? 6.369 -16.768 8.100 1.00 88.44 82 ASP A N 1
ATOM 680 C CA . ASP A 1 82 ? 7.374 -16.157 7.223 1.00 88.44 82 ASP A CA 1
ATOM 681 C C . ASP A 1 82 ? 6.764 -15.661 5.904 1.00 88.44 82 ASP A C 1
ATOM 683 O O . ASP A 1 82 ? 7.301 -14.771 5.250 1.00 88.44 82 ASP A O 1
ATOM 687 N N . SER A 1 83 ? 5.622 -16.227 5.501 1.00 90.06 83 SER A N 1
ATOM 688 C CA . SER A 1 83 ? 4.904 -15.837 4.288 1.00 90.06 83 SER A CA 1
ATOM 689 C C . SER A 1 83 ? 3.398 -16.051 4.421 1.00 90.06 83 SER A C 1
ATOM 691 O O . SER A 1 83 ? 2.922 -16.822 5.258 1.00 90.06 83 SER A O 1
ATOM 693 N N . TRP A 1 84 ? 2.635 -15.328 3.601 1.00 89.75 84 TRP A N 1
ATOM 694 C CA . TRP A 1 84 ? 1.182 -15.441 3.530 1.00 89.75 84 TRP A CA 1
ATOM 695 C C . TRP A 1 84 ? 0.800 -16.161 2.243 1.00 89.75 84 TRP A C 1
ATOM 697 O O . TRP A 1 84 ? 1.270 -15.807 1.162 1.00 89.75 84 TRP A O 1
ATOM 707 N N . SER A 1 85 ? -0.091 -17.145 2.349 1.00 92.25 85 SER A N 1
ATOM 708 C CA . SER A 1 85 ? -0.732 -17.699 1.159 1.00 92.25 85 SER A CA 1
ATOM 709 C C . SER A 1 85 ? -1.696 -16.676 0.556 1.00 92.25 85 SER A C 1
ATOM 711 O O . SER A 1 85 ? -2.215 -15.794 1.249 1.00 92.25 85 SER A O 1
ATOM 713 N N . TRP A 1 86 ? -1.988 -16.827 -0.734 1.00 92.06 86 TRP A N 1
ATOM 714 C CA . TRP A 1 86 ? -2.959 -15.976 -1.420 1.00 92.06 86 TRP A CA 1
ATOM 715 C C . TRP A 1 86 ? -4.346 -16.005 -0.758 1.00 92.06 86 TRP A C 1
ATOM 717 O O . TRP A 1 86 ? -4.999 -14.973 -0.619 1.00 92.06 86 TRP A O 1
ATOM 727 N N . GLU A 1 87 ? -4.779 -17.173 -0.282 1.00 93.75 87 GLU A N 1
ATOM 728 C CA . GLU A 1 87 ? -6.062 -17.352 0.406 1.00 93.75 87 GLU A CA 1
ATOM 729 C C . GLU A 1 87 ? -6.115 -16.582 1.733 1.00 93.75 87 GLU A C 1
ATOM 731 O O . GLU A 1 87 ? -7.122 -15.943 2.046 1.00 93.75 87 GLU A O 1
ATOM 736 N N . MET A 1 88 ? -5.016 -16.589 2.496 1.00 89.06 88 MET A N 1
ATOM 737 C CA . MET A 1 88 ? -4.898 -15.826 3.741 1.00 89.06 88 MET A CA 1
ATOM 738 C C . MET A 1 88 ? -4.841 -14.325 3.481 1.00 89.06 88 MET A C 1
ATOM 740 O O . MET A 1 88 ? -5.517 -13.571 4.178 1.00 89.06 88 MET A O 1
ATOM 744 N N . ALA A 1 89 ? -4.079 -13.895 2.471 1.00 89.81 89 ALA A N 1
ATOM 745 C CA . ALA A 1 89 ? -4.041 -12.500 2.052 1.00 89.81 89 ALA A CA 1
ATOM 746 C C . ALA A 1 89 ? -5.446 -12.029 1.680 1.00 89.81 89 ALA A C 1
ATOM 748 O O . ALA A 1 89 ? -5.952 -11.096 2.283 1.00 89.81 89 ALA A O 1
ATOM 749 N N . LYS A 1 90 ? -6.156 -12.747 0.809 1.00 90.00 90 LYS A N 1
ATOM 750 C CA . LYS A 1 90 ? -7.525 -12.379 0.432 1.00 90.00 90 LYS A CA 1
ATOM 751 C C . LYS A 1 90 ? -8.490 -12.307 1.626 1.00 90.00 90 LYS A C 1
ATOM 753 O O . LYS A 1 90 ? -9.402 -11.489 1.618 1.00 90.00 90 LYS A O 1
ATOM 758 N N . LYS A 1 91 ? -8.318 -13.168 2.634 1.00 88.12 91 LYS A N 1
ATOM 759 C CA . LYS A 1 91 ? -9.207 -13.234 3.804 1.00 88.12 91 LYS A CA 1
ATOM 760 C C . LYS A 1 91 ? -8.924 -12.160 4.857 1.00 88.12 91 LYS A C 1
ATOM 762 O O . LYS A 1 91 ? -9.859 -11.699 5.504 1.00 88.12 91 LYS A O 1
ATOM 767 N N . TYR A 1 92 ? -7.656 -11.821 5.078 1.00 86.69 92 TYR A N 1
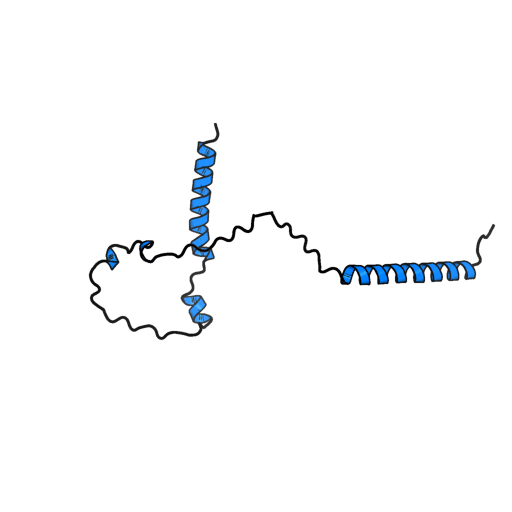ATOM 768 C CA . TYR A 1 92 ? -7.230 -11.001 6.219 1.00 86.69 92 TYR A CA 1
ATOM 769 C C . TYR A 1 92 ? -6.565 -9.680 5.828 1.00 86.69 92 TYR A C 1
ATOM 771 O O . TYR A 1 92 ? -6.426 -8.803 6.677 1.00 86.69 92 TYR A O 1
ATOM 779 N N . TRP A 1 93 ? -6.142 -9.522 4.575 1.00 87.25 93 TRP A N 1
ATOM 780 C CA . TRP A 1 93 ? -5.566 -8.278 4.084 1.00 87.25 93 TRP A CA 1
ATOM 781 C C . TRP A 1 93 ? -6.681 -7.294 3.747 1.00 87.25 93 TRP A C 1
ATOM 783 O O . TRP A 1 93 ? -7.481 -7.524 2.840 1.00 87.25 93 TRP A O 1
ATOM 793 N N . ILE A 1 94 ? -6.721 -6.176 4.462 1.00 82.31 94 ILE A N 1
ATOM 794 C CA . ILE A 1 94 ? -7.615 -5.074 4.122 1.00 82.31 94 ILE A CA 1
ATOM 795 C C . ILE A 1 94 ? -6.912 -4.231 3.063 1.00 82.31 94 ILE A C 1
ATOM 797 O O . ILE A 1 94 ? -5.808 -3.740 3.293 1.00 82.31 94 ILE A O 1
ATOM 801 N N . GLU A 1 95 ? -7.532 -4.067 1.893 1.00 81.88 95 GLU A N 1
ATOM 802 C CA . GLU A 1 95 ? -6.962 -3.236 0.834 1.00 81.88 95 GLU A CA 1
ATOM 803 C C . GLU A 1 95 ? -6.828 -1.779 1.309 1.00 81.88 95 GLU A C 1
ATOM 805 O O . GLU A 1 95 ? -7.847 -1.133 1.572 1.00 81.88 95 GLU A O 1
ATOM 810 N N . PRO A 1 96 ? -5.606 -1.209 1.355 1.00 76.44 96 PRO A N 1
ATOM 811 C CA . PRO A 1 96 ? -5.395 0.153 1.848 1.00 76.44 96 PRO A CA 1
ATOM 812 C C . PRO A 1 96 ? -6.189 1.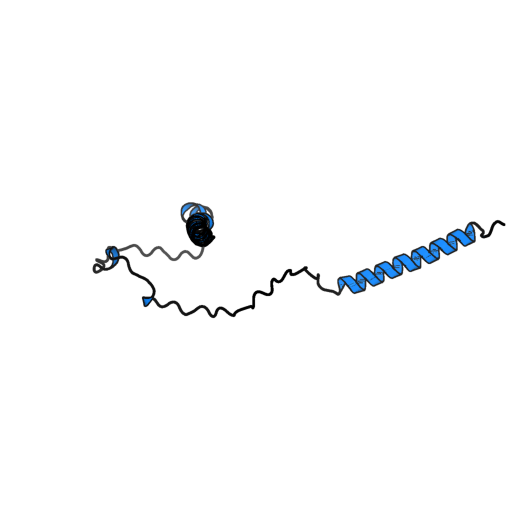205 1.072 1.00 76.44 96 PRO A C 1
ATOM 814 O O . PRO A 1 96 ? -6.591 2.218 1.634 1.00 76.44 96 PRO A O 1
ATOM 817 N N . ARG A 1 97 ? -6.472 0.940 -0.211 1.00 76.56 97 ARG A N 1
ATOM 818 C CA . ARG A 1 97 ? -7.319 1.791 -1.057 1.00 76.56 97 ARG A CA 1
ATOM 819 C C . ARG A 1 97 ? -8.710 1.992 -0.456 1.00 76.56 97 ARG A C 1
ATOM 821 O O . ARG A 1 97 ? -9.222 3.101 -0.501 1.00 76.56 97 ARG A O 1
ATOM 828 N N . LEU A 1 98 ? -9.293 0.957 0.148 1.00 75.62 98 LEU A N 1
ATOM 829 C CA . LEU A 1 98 ? -10.627 1.039 0.747 1.00 75.62 98 LEU A CA 1
ATOM 830 C C . LEU A 1 98 ? -10.643 1.915 2.006 1.00 75.62 98 LEU A C 1
ATOM 832 O O . LEU A 1 98 ? -11.622 2.611 2.247 1.00 75.62 98 LEU A O 1
ATOM 836 N N . ILE A 1 99 ? -9.553 1.923 2.776 1.00 74.12 99 ILE A N 1
ATOM 837 C CA . ILE A 1 99 ? -9.421 2.750 3.986 1.00 74.12 99 ILE A CA 1
ATOM 838 C C . ILE A 1 99 ? -9.080 4.197 3.606 1.00 74.12 99 ILE A C 1
ATOM 840 O O . ILE A 1 99 ? -9.654 5.148 4.133 1.00 74.12 99 ILE A O 1
ATOM 844 N N . GLY A 1 100 ? -8.147 4.364 2.667 1.00 72.62 100 GLY A N 1
ATOM 845 C CA . GLY A 1 100 ? -7.618 5.666 2.281 1.00 72.62 100 GLY A CA 1
ATOM 846 C C . GLY A 1 100 ? -8.632 6.537 1.550 1.00 72.62 100 GLY A C 1
ATOM 847 O O . GLY A 1 100 ? -8.640 7.742 1.765 1.00 72.62 100 GLY A O 1
ATOM 848 N N . ILE A 1 101 ? -9.511 5.960 0.723 1.00 77.94 101 ILE A N 1
ATOM 849 C CA . ILE A 1 101 ? -10.463 6.745 -0.079 1.00 77.94 101 ILE A CA 1
ATOM 850 C C . ILE A 1 101 ? -11.460 7.508 0.801 1.00 77.94 101 ILE A C 1
ATOM 852 O O . ILE A 1 101 ? -11.713 8.678 0.524 1.00 77.94 101 ILE A O 1
ATOM 856 N N . ASP A 1 102 ? -11.991 6.902 1.868 1.00 79.06 102 ASP A N 1
ATOM 857 C CA . ASP A 1 102 ? -12.947 7.587 2.754 1.00 79.06 102 ASP A CA 1
ATOM 858 C C . ASP A 1 102 ? -12.277 8.740 3.517 1.00 79.06 102 ASP A C 1
ATOM 860 O O . ASP A 1 102 ? -12.797 9.856 3.566 1.00 79.06 102 ASP A O 1
ATOM 864 N N . ILE A 1 103 ? -11.070 8.503 4.041 1.00 82.25 103 ILE A N 1
ATOM 865 C CA . ILE A 1 103 ? -10.290 9.517 4.763 1.00 82.25 103 ILE A CA 1
ATOM 866 C C . ILE A 1 103 ? -9.896 10.664 3.822 1.00 82.25 103 ILE A C 1
ATOM 868 O O . ILE A 1 103 ? -10.099 11.832 4.150 1.00 82.25 103 ILE A O 1
ATOM 872 N N . LEU A 1 104 ? -9.384 10.343 2.629 1.00 80.69 104 LEU A N 1
ATOM 873 C CA . LEU A 1 104 ? -8.993 11.334 1.628 1.00 80.69 104 LEU A CA 1
ATOM 874 C C . LEU A 1 104 ? -10.200 12.121 1.116 1.00 80.69 104 LEU A C 1
ATOM 876 O O . LEU A 1 104 ? -10.098 13.330 0.943 1.00 80.69 104 LEU A O 1
ATOM 880 N N . SER A 1 105 ? -11.346 11.471 0.908 1.00 83.50 105 SER A N 1
ATOM 881 C CA . SER A 1 105 ? -12.576 12.143 0.484 1.00 83.50 105 SER A CA 1
ATOM 882 C C . SER A 1 105 ? -13.073 13.125 1.542 1.00 83.50 105 SER A C 1
ATOM 884 O O . SER A 1 105 ? -13.363 14.277 1.218 1.00 83.50 105 SER A O 1
ATOM 886 N N . LYS A 1 106 ? -13.105 12.714 2.816 1.00 87.31 106 LYS A N 1
ATOM 887 C CA . LYS A 1 106 ? -13.487 13.585 3.938 1.00 87.31 106 LYS A CA 1
ATOM 888 C C . LYS A 1 106 ? -12.569 14.794 4.062 1.00 87.31 106 LYS A C 1
ATOM 890 O O . LYS A 1 106 ? -13.055 15.917 4.175 1.00 87.31 106 LYS A O 1
ATOM 895 N N . GLU A 1 107 ? -11.262 14.574 3.992 1.00 88.94 107 GLU A N 1
ATOM 896 C CA . GLU A 1 107 ? -10.278 15.648 4.094 1.00 88.94 107 GLU A CA 1
ATOM 897 C C . GLU A 1 107 ? -10.356 16.612 2.902 1.00 88.94 107 GLU A C 1
ATOM 899 O O . GLU A 1 107 ? -10.268 17.828 3.070 1.00 88.94 107 GLU A O 1
ATOM 904 N N . ASN A 1 108 ? -10.589 16.093 1.695 1.00 88.31 108 ASN A N 1
ATOM 905 C CA . ASN A 1 108 ? -10.746 16.918 0.502 1.00 88.31 108 ASN A CA 1
ATOM 906 C C . ASN A 1 108 ? -12.034 17.757 0.562 1.00 88.31 108 ASN A C 1
ATOM 908 O O . ASN A 1 108 ? -12.006 18.953 0.284 1.00 88.31 108 ASN A O 1
ATOM 912 N N . ASN A 1 109 ? -13.144 17.167 1.018 1.00 91.62 109 ASN A N 1
ATOM 913 C CA . ASN A 1 109 ? -14.404 17.882 1.232 1.00 91.62 109 ASN A CA 1
ATOM 914 C C . ASN A 1 109 ? -14.274 18.975 2.302 1.00 91.62 109 ASN A C 1
ATOM 916 O O . ASN A 1 109 ? -14.807 20.068 2.120 1.00 91.62 109 ASN A O 1
ATOM 920 N N . ARG A 1 110 ? -13.541 18.710 3.393 1.00 94.38 110 ARG A N 1
ATOM 921 C CA . ARG A 1 110 ? -13.236 19.712 4.426 1.00 94.38 110 ARG A CA 1
ATOM 922 C C . ARG A 1 110 ? -12.486 20.903 3.828 1.00 94.38 110 ARG A C 1
ATOM 924 O O . ARG A 1 110 ? -12.922 22.036 3.999 1.00 94.38 110 ARG A O 1
ATOM 931 N N . LYS A 1 111 ? -11.415 20.642 3.071 1.00 91.25 111 LYS A N 1
ATOM 932 C CA . LYS A 1 111 ? -10.618 21.685 2.404 1.00 91.25 111 LYS A CA 1
ATOM 933 C C . LYS A 1 111 ? -11.424 22.478 1.378 1.00 91.25 111 LYS A C 1
ATOM 935 O O . LYS A 1 111 ? -11.306 23.695 1.324 1.00 91.25 111 LYS A O 1
ATOM 940 N N . LEU A 1 112 ? -12.262 21.810 0.585 1.00 89.50 112 LEU A N 1
ATOM 941 C CA . LEU A 1 112 ? -13.169 22.466 -0.362 1.00 89.50 112 LEU A CA 1
ATOM 942 C C . LEU A 1 112 ? -14.145 23.403 0.345 1.00 89.50 112 LEU A C 1
ATOM 944 O O . LEU A 1 112 ? -14.358 24.519 -0.114 1.00 89.50 112 LEU A O 1
ATOM 948 N N . LYS A 1 113 ? -14.715 22.963 1.469 1.00 91.75 113 LYS A N 1
ATOM 949 C CA . LYS A 1 113 ? -15.628 23.780 2.266 1.00 91.75 113 LYS A CA 1
ATOM 950 C C . LYS A 1 113 ? -14.924 25.012 2.838 1.00 91.75 113 LYS A C 1
ATOM 952 O O . LYS A 1 113 ? -15.437 26.111 2.684 1.00 91.75 113 LYS A O 1
ATOM 957 N N . GLU A 1 114 ? -13.730 24.840 3.399 1.00 92.12 114 GLU A N 1
ATOM 958 C CA . GLU A 1 114 ? -12.902 25.955 3.878 1.00 92.12 114 GLU A CA 1
ATOM 959 C C . GLU A 1 114 ? -12.551 26.936 2.756 1.00 92.12 114 GLU A C 1
ATOM 961 O O . GLU A 1 114 ? -12.595 28.143 2.963 1.00 92.12 114 GLU A O 1
ATOM 966 N N . LEU A 1 115 ? -12.233 26.446 1.556 1.00 89.81 115 LEU A N 1
ATOM 967 C CA . LEU A 1 115 ? -11.973 27.315 0.409 1.00 89.81 115 LEU A CA 1
ATOM 968 C C . LEU A 1 115 ? -13.224 28.096 0.003 1.00 89.81 115 LEU A C 1
ATOM 970 O O . LEU A 1 115 ? -13.137 29.304 -0.170 1.00 89.81 115 LEU A O 1
ATOM 974 N N . LEU A 1 116 ? -14.376 27.433 -0.118 1.00 87.94 116 LEU A N 1
ATOM 975 C CA . LEU A 1 116 ? -15.629 28.059 -0.550 1.00 87.94 116 LEU A CA 1
ATOM 976 C C . LEU A 1 116 ? -16.191 29.053 0.475 1.00 87.94 116 LEU A C 1
ATOM 978 O O . LEU A 1 116 ? -16.772 30.053 0.076 1.00 87.94 116 LEU A O 1
ATOM 982 N N . GLU A 1 117 ? -16.001 28.815 1.774 1.00 87.69 117 GLU A N 1
ATOM 983 C CA . GLU A 1 117 ? -16.390 29.758 2.835 1.00 87.69 117 GLU A CA 1
ATOM 984 C C . GLU A 1 117 ? -15.502 31.013 2.873 1.00 87.69 117 GLU A C 1
ATOM 986 O O . GLU A 1 117 ? -15.927 32.047 3.382 1.00 87.69 117 GLU A O 1
ATOM 991 N N . ASN A 1 118 ? -14.290 30.947 2.314 1.00 72.88 118 ASN A N 1
ATOM 992 C CA . ASN A 1 118 ? -13.351 32.069 2.236 1.00 72.88 118 ASN A CA 1
ATOM 993 C C . ASN A 1 118 ? -13.380 32.810 0.883 1.00 72.88 118 ASN A C 1
ATOM 995 O O . ASN A 1 118 ? -12.553 33.698 0.662 1.00 72.88 118 ASN A O 1
ATOM 999 N N . VAL A 1 119 ? -14.301 32.466 -0.026 1.00 61.09 119 VAL A N 1
ATOM 1000 C CA . VAL A 1 119 ? -14.517 33.215 -1.275 1.00 61.09 119 VAL A CA 1
ATOM 1001 C C . VAL A 1 119 ? -15.613 34.271 -1.036 1.00 61.09 119 VAL A C 1
ATOM 1003 O O . VAL A 1 119 ? -16.730 33.882 -0.697 1.00 61.09 119 VAL A O 1
ATOM 1006 N N . PRO A 1 120 ? -15.306 35.579 -1.167 1.00 55.59 120 PRO A N 1
ATOM 1007 C CA . PRO A 1 120 ? -16.271 36.668 -0.990 1.00 55.59 120 PRO A CA 1
ATOM 1008 C C . PRO A 1 120 ? -17.336 36.737 -2.092 1.00 55.59 120 PRO A C 1
ATOM 1010 O O . PRO A 1 120 ? -17.044 36.328 -3.241 1.00 55.59 120 PRO A O 1
#

Sequence (120 aa):
MRLFSSRELKIFFSIILIVTTGAVLVTILVTSKKPPQTVQSEENIPDKKIIPEEVKLTDFIIPVEFQEIWKERWYPFRPRMDSWSWEMAKKYWIEPRLIGIDILSKENNRKLKELLENVP